Protein AF-A0A947JUJ7-F1 (afdb_monomer_lite)

Sequence (82 aa):
HQMEKALPSKNFIGAPGADGNCSCNICPYMALNTLEKLYTCLRDLEPRIEIEEGLRLQAKRSLDRMLELASGT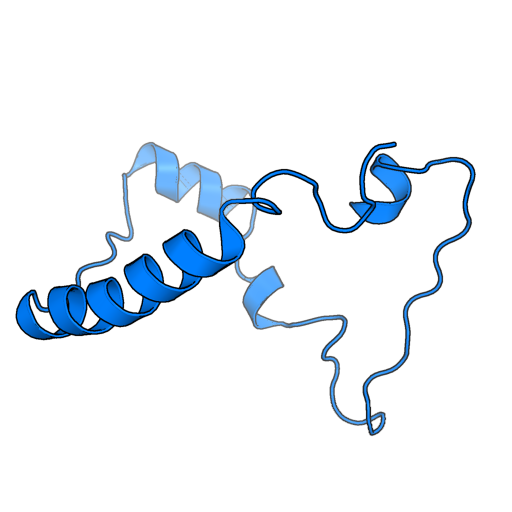IGHGDLGKI

Foldseek 3Di:
DVVCVVPVPDDDDDDAPPVNPDPVVCDVVVVVDDPVNVVCCVVVVDDDDDDDPVVVVVVVVVVVVVCVVCVVPPPLDPVGDD

Secondary structure (DSSP, 8-state):
-HHHHH-TTSPP-PPPPTTSS--TTS-TTGGG--HHHHHHHHHH--S-----HHHHHHHHHHHHHHHHHHTTTTTS-TT---

Structure (mmCIF, N/CA/C/O backbone):
data_AF-A0A947JUJ7-F1
#
_entry.id   AF-A0A947JUJ7-F1
#
loop_
_atom_site.group_PDB
_atom_site.id
_atom_site.type_symbol
_atom_site.label_atom_id
_atom_site.label_alt_id
_atom_site.label_comp_id
_atom_site.label_asym_id
_atom_site.label_entity_id
_atom_site.label_seq_id
_atom_site.pdbx_PDB_ins_code
_atom_site.Cartn_x
_atom_site.Cartn_y
_atom_site.Cartn_z
_atom_site.occupancy
_atom_site.B_iso_or_equiv
_atom_site.auth_seq_id
_atom_site.auth_comp_id
_atom_site.auth_asym_id
_atom_site.auth_atom_id
_atom_site.pdbx_PDB_model_num
ATOM 1 N N . HIS A 1 1 ? 11.845 -6.657 -9.312 1.00 86.88 1 HIS A N 1
ATOM 2 C CA . HIS A 1 1 ? 11.441 -7.862 -8.555 1.00 86.88 1 HIS A CA 1
ATOM 3 C C . HIS A 1 1 ? 10.229 -8.610 -9.105 1.00 86.88 1 HIS A C 1
ATOM 5 O O . HIS A 1 1 ? 10.422 -9.671 -9.673 1.00 86.88 1 HIS A O 1
ATOM 11 N N . GLN A 1 2 ? 8.979 -8.138 -8.938 1.00 88.44 2 GLN A N 1
ATOM 12 C CA . GLN A 1 2 ? 7.797 -8.955 -9.306 1.00 88.44 2 GLN A CA 1
ATOM 13 C C . GLN A 1 2 ? 7.770 -9.332 -10.796 1.00 88.44 2 GLN A C 1
ATOM 15 O O . GLN A 1 2 ? 7.509 -10.481 -11.135 1.00 88.44 2 GLN A O 1
ATOM 20 N N . MET A 1 3 ? 8.137 -8.396 -11.675 1.00 89.12 3 MET A N 1
ATOM 21 C CA . MET A 1 3 ? 8.252 -8.656 -13.114 1.00 89.12 3 MET A CA 1
ATOM 22 C C . MET A 1 3 ? 9.361 -9.673 -13.444 1.00 89.12 3 MET A C 1
ATOM 24 O O . MET A 1 3 ? 9.136 -10.577 -14.242 1.00 89.12 3 MET A O 1
ATOM 28 N N . GLU A 1 4 ? 10.523 -9.585 -12.784 1.00 90.56 4 GLU A N 1
ATOM 29 C CA . GLU A 1 4 ? 11.633 -10.547 -12.938 1.00 90.56 4 GLU A CA 1
ATOM 30 C C . GLU A 1 4 ? 11.242 -11.947 -12.452 1.00 90.56 4 GLU A C 1
ATOM 32 O O . GLU A 1 4 ? 11.584 -12.936 -13.090 1.00 90.56 4 GLU A O 1
ATOM 37 N N . LYS A 1 5 ? 10.482 -12.045 -11.351 1.00 89.19 5 LYS A N 1
ATOM 38 C CA . LYS A 1 5 ? 9.934 -13.319 -10.861 1.00 89.19 5 LYS A CA 1
ATOM 39 C C . LYS A 1 5 ? 8.963 -13.951 -11.853 1.00 89.19 5 LYS A C 1
ATOM 41 O O . LYS A 1 5 ? 8.977 -15.166 -12.014 1.00 89.19 5 LYS A O 1
ATOM 46 N N . ALA A 1 6 ? 8.113 -13.143 -12.481 1.00 88.12 6 ALA A N 1
ATOM 47 C CA . ALA A 1 6 ? 7.129 -13.631 -13.438 1.00 88.12 6 ALA A CA 1
ATOM 48 C C . ALA A 1 6 ? 7.762 -14.038 -14.780 1.00 88.12 6 ALA A C 1
ATOM 50 O O . ALA A 1 6 ? 7.306 -14.990 -15.406 1.00 88.12 6 ALA A O 1
ATOM 51 N N . LEU A 1 7 ? 8.816 -13.343 -15.223 1.00 90.94 7 LEU A N 1
ATOM 52 C CA . LEU A 1 7 ? 9.504 -13.597 -16.493 1.00 90.94 7 LEU A CA 1
ATOM 53 C C . LEU A 1 7 ? 11.034 -13.566 -16.306 1.00 90.94 7 LEU A C 1
ATOM 55 O O . LEU A 1 7 ? 11.683 -12.601 -16.714 1.00 90.94 7 LEU A O 1
ATOM 59 N N . PRO A 1 8 ? 11.642 -14.632 -15.751 1.00 90.88 8 PRO A N 1
ATOM 60 C CA . PRO A 1 8 ? 13.065 -14.653 -15.387 1.00 90.88 8 PRO A CA 1
ATOM 61 C C . PRO A 1 8 ? 14.022 -14.593 -16.585 1.00 90.88 8 PRO A C 1
ATOM 63 O O . PRO A 1 8 ? 15.206 -14.317 -16.425 1.00 90.88 8 PRO A O 1
ATOM 66 N N . SER A 1 9 ? 13.526 -14.853 -17.796 1.00 93.44 9 SER A N 1
ATOM 67 C CA . SER A 1 9 ? 14.304 -14.798 -19.037 1.00 93.44 9 SER A CA 1
ATOM 68 C C . SER A 1 9 ? 14.458 -13.388 -19.612 1.00 93.44 9 SER A C 1
ATOM 70 O O . SER A 1 9 ? 15.229 -13.197 -20.552 1.00 93.44 9 SER A O 1
ATOM 72 N N . LYS A 1 10 ? 13.717 -12.399 -19.101 1.00 91.94 10 LYS A N 1
ATOM 73 C CA . LYS A 1 10 ? 13.760 -11.020 -19.598 1.00 91.94 10 LYS A CA 1
ATOM 74 C C . LYS A 1 10 ? 14.590 -10.139 -18.672 1.00 91.94 10 LYS A C 1
ATOM 76 O O . LYS A 1 10 ? 14.559 -10.292 -17.456 1.00 91.94 10 LYS A O 1
ATOM 81 N N . ASN A 1 11 ? 15.288 -9.175 -19.266 1.00 92.50 11 ASN A N 1
ATOM 82 C CA . ASN A 1 11 ? 15.967 -8.122 -18.524 1.00 92.50 11 ASN A CA 1
ATOM 83 C C . ASN A 1 11 ? 15.020 -6.928 -18.338 1.00 92.50 11 ASN A C 1
ATOM 85 O O . ASN A 1 11 ? 14.544 -6.365 -19.326 1.00 92.50 11 ASN A O 1
ATOM 89 N N . PHE A 1 12 ? 14.751 -6.547 -17.091 1.00 89.62 12 PHE A N 1
ATOM 90 C CA . PHE A 1 12 ? 13.878 -5.423 -16.759 1.00 89.62 12 PHE A CA 1
ATOM 91 C C . PHE A 1 12 ? 14.710 -4.199 -16.385 1.00 89.62 12 PHE A C 1
ATOM 93 O O . PHE A 1 12 ? 15.617 -4.276 -15.563 1.00 89.62 12 PHE A O 1
ATOM 100 N N . ILE A 1 13 ? 14.384 -3.052 -16.981 1.00 87.94 13 ILE A N 1
ATOM 101 C CA . ILE A 1 13 ? 15.090 -1.788 -16.759 1.00 87.94 13 ILE A CA 1
ATOM 102 C C . ILE A 1 13 ? 14.097 -0.800 -16.151 1.00 87.94 13 ILE A C 1
ATOM 104 O O . ILE A 1 13 ? 13.043 -0.537 -16.730 1.00 87.94 13 ILE A O 1
ATOM 108 N N . GLY A 1 14 ? 14.417 -0.273 -14.969 1.00 83.75 14 GLY A N 1
ATOM 109 C CA . GLY A 1 14 ? 13.585 0.720 -14.295 1.00 83.75 14 GLY A CA 1
ATOM 110 C C . GLY A 1 14 ? 13.609 2.054 -15.037 1.00 83.75 14 GLY A C 1
ATOM 111 O O . GLY A 1 14 ? 14.678 2.624 -15.248 1.00 83.75 14 GLY A O 1
ATOM 112 N N . ALA A 1 15 ? 12.437 2.563 -15.413 1.00 82.00 15 ALA A N 1
ATOM 113 C CA . ALA A 1 15 ? 12.329 3.888 -16.010 1.00 82.00 15 ALA A CA 1
ATOM 114 C C . ALA A 1 15 ? 12.668 4.983 -14.975 1.00 82.00 15 ALA A C 1
ATOM 116 O O . ALA A 1 15 ? 12.334 4.827 -13.790 1.00 82.00 15 ALA A O 1
ATOM 117 N N . PRO A 1 16 ? 13.315 6.087 -15.393 1.00 76.62 16 PRO A N 1
ATOM 118 C CA . PRO A 1 16 ? 13.468 7.263 -14.545 1.00 76.62 16 PRO A CA 1
ATOM 119 C C . PRO A 1 16 ? 12.099 7.899 -14.258 1.00 76.62 16 PRO A C 1
ATOM 121 O O . PRO A 1 16 ? 11.132 7.690 -14.992 1.00 76.62 16 PRO A O 1
ATOM 124 N N . GLY A 1 17 ? 12.007 8.678 -13.179 1.00 69.25 17 GLY A N 1
ATOM 125 C CA . GLY A 1 17 ? 10.805 9.459 -12.882 1.00 69.25 17 GLY A CA 1
ATOM 126 C C . GLY A 1 17 ? 10.478 10.452 -13.997 1.00 69.25 17 GLY A C 1
ATOM 127 O O . GLY A 1 17 ? 11.397 10.961 -14.636 1.00 69.25 17 GLY A O 1
ATOM 128 N N . ALA A 1 18 ? 9.187 10.744 -14.192 1.00 66.00 18 ALA A N 1
ATOM 129 C CA . ALA A 1 18 ? 8.663 11.530 -15.319 1.00 66.00 18 ALA A CA 1
ATOM 130 C C . ALA A 1 18 ? 9.436 12.836 -15.599 1.00 66.00 18 ALA A C 1
ATOM 132 O O . ALA A 1 18 ? 9.698 13.137 -16.758 1.00 66.00 18 ALA A O 1
ATOM 133 N N . ASP A 1 19 ? 9.890 13.530 -14.548 1.00 63.97 19 ASP A N 1
ATOM 134 C CA . ASP A 1 19 ? 10.631 14.797 -14.650 1.00 63.97 19 ASP A CA 1
ATOM 135 C C . ASP A 1 19 ? 12.022 14.741 -13.981 1.00 63.97 19 ASP A C 1
ATOM 137 O O . ASP A 1 19 ? 12.592 15.769 -13.621 1.00 63.97 19 ASP A O 1
ATOM 141 N N . GLY A 1 20 ? 12.546 13.543 -13.686 1.00 60.38 20 GLY A N 1
ATOM 142 C CA . GLY A 1 20 ? 13.807 13.345 -12.946 1.00 60.38 20 GLY A CA 1
ATOM 143 C C . GLY A 1 20 ? 13.781 13.757 -11.462 1.00 60.38 20 GLY A C 1
ATOM 144 O O . GLY A 1 20 ? 14.649 13.339 -10.702 1.00 60.38 20 GLY A O 1
ATOM 145 N N . ASN A 1 21 ? 12.770 14.519 -11.035 1.00 61.00 21 ASN A N 1
ATOM 146 C CA . ASN A 1 21 ? 12.617 15.028 -9.669 1.00 61.00 21 ASN A CA 1
ATOM 147 C C . ASN A 1 21 ? 11.686 14.162 -8.795 1.00 61.00 21 ASN A C 1
ATOM 149 O O . ASN A 1 21 ? 11.730 14.239 -7.570 1.00 61.00 21 ASN A O 1
ATOM 153 N N . CYS A 1 22 ? 10.840 13.322 -9.410 1.00 60.88 22 CYS A N 1
ATOM 154 C CA . CYS A 1 22 ? 10.017 12.354 -8.682 1.00 60.88 22 CYS A CA 1
ATOM 155 C C . CYS A 1 22 ? 10.680 10.975 -8.672 1.00 60.88 22 CYS A C 1
ATOM 157 O O . CYS A 1 22 ? 10.729 10.310 -9.705 1.00 60.88 22 CYS A O 1
ATOM 159 N N . SER A 1 23 ? 11.056 10.470 -7.497 1.00 63.41 23 SER A N 1
ATOM 160 C CA . SER A 1 23 ? 11.394 9.051 -7.285 1.00 63.41 23 SER A CA 1
ATOM 161 C C . SER A 1 23 ? 10.140 8.167 -7.295 1.00 63.41 23 SER A C 1
ATOM 163 O O . SER A 1 23 ? 9.931 7.338 -6.419 1.00 63.41 23 SER A O 1
ATOM 165 N N . CYS A 1 24 ? 9.257 8.352 -8.275 1.00 68.62 24 CYS A N 1
ATOM 166 C CA . CYS A 1 24 ? 7.980 7.650 -8.383 1.00 68.62 24 CYS A CA 1
ATOM 167 C C . CYS A 1 24 ? 8.174 6.122 -8.542 1.00 68.62 24 CYS A C 1
ATOM 169 O O . CYS A 1 24 ? 7.301 5.342 -8.170 1.00 68.62 24 CYS A O 1
ATOM 171 N N . ASN A 1 25 ? 9.338 5.687 -9.042 1.00 79.12 25 ASN A N 1
ATOM 172 C CA . ASN A 1 25 ? 9.750 4.280 -9.118 1.00 79.12 25 ASN A CA 1
ATOM 173 C C . ASN A 1 25 ? 10.291 3.716 -7.782 1.00 79.12 25 ASN A C 1
ATOM 175 O O . ASN A 1 25 ? 10.403 2.500 -7.636 1.00 79.12 25 A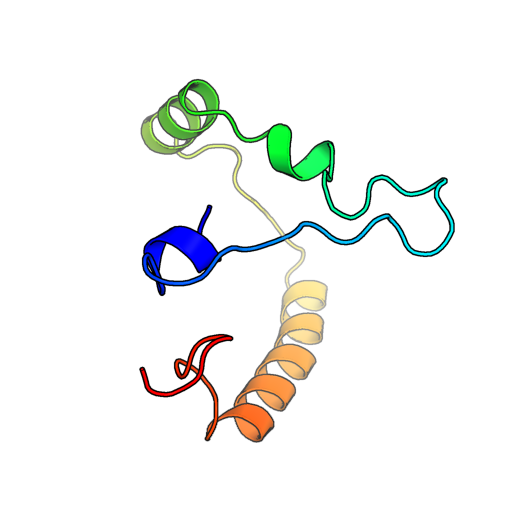SN A O 1
ATOM 179 N N . ILE A 1 26 ? 10.599 4.577 -6.806 1.00 79.69 26 ILE A N 1
ATOM 180 C CA . ILE A 1 26 ? 11.063 4.242 -5.452 1.00 79.69 26 ILE A CA 1
ATOM 181 C C . ILE A 1 26 ? 10.251 5.087 -4.459 1.00 79.69 26 ILE A C 1
ATOM 183 O O . ILE A 1 26 ? 10.736 6.050 -3.864 1.00 79.69 26 ILE A O 1
ATOM 187 N N . CYS A 1 27 ? 8.969 4.748 -4.308 1.00 82.25 27 CYS A 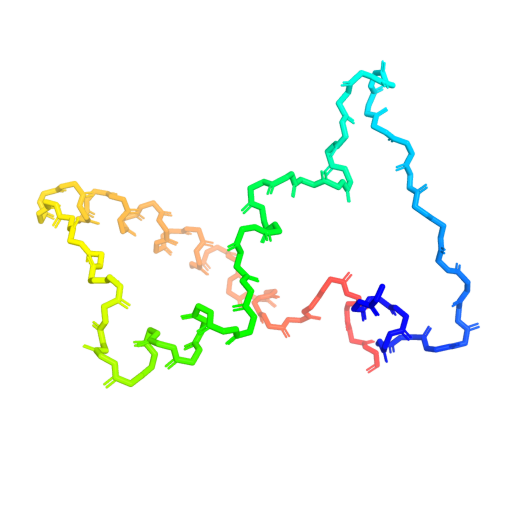N 1
ATOM 188 C CA . CYS A 1 27 ? 8.079 5.461 -3.396 1.00 82.25 27 CYS A CA 1
ATOM 189 C C . CYS A 1 27 ? 8.509 5.238 -1.928 1.00 82.25 27 CYS A C 1
ATOM 191 O O . CYS A 1 27 ? 8.445 4.100 -1.449 1.00 82.25 27 CYS A O 1
ATOM 193 N N . PRO A 1 28 ? 8.883 6.291 -1.174 1.00 85.31 28 PRO A N 1
ATOM 194 C CA . PRO A 1 28 ? 9.361 6.141 0.202 1.00 85.31 28 PRO A CA 1
ATOM 195 C C . PRO A 1 28 ? 8.267 5.640 1.154 1.00 85.31 28 PRO A C 1
ATOM 197 O O . PRO A 1 28 ? 8.560 4.919 2.104 1.00 85.31 28 PRO A O 1
ATOM 200 N N . TYR A 1 29 ? 6.997 5.959 0.883 1.00 89.19 29 TYR A N 1
ATOM 201 C CA . TYR A 1 29 ? 5.874 5.518 1.712 1.00 89.19 29 TYR A CA 1
ATOM 202 C C . TYR A 1 29 ? 5.634 4.008 1.626 1.00 89.19 29 TYR A C 1
ATOM 204 O O . TYR A 1 29 ? 5.274 3.389 2.624 1.00 89.19 29 TYR A O 1
ATOM 212 N N . MET A 1 30 ? 5.889 3.392 0.466 1.00 89.62 30 MET A N 1
ATOM 213 C CA . MET A 1 30 ? 5.769 1.937 0.307 1.00 89.62 30 MET A CA 1
ATOM 214 C C . MET A 1 30 ? 6.790 1.194 1.175 1.00 89.62 30 MET A C 1
ATOM 216 O O . MET A 1 30 ? 6.460 0.169 1.772 1.00 89.62 30 MET A O 1
ATOM 220 N N . ALA A 1 31 ? 8.002 1.746 1.299 1.00 90.06 31 ALA A N 1
ATOM 221 C CA . ALA A 1 31 ? 9.092 1.178 2.090 1.00 90.06 31 ALA A CA 1
ATOM 222 C C . ALA A 1 31 ? 8.880 1.278 3.614 1.00 90.06 31 ALA A C 1
ATOM 224 O O . ALA A 1 31 ? 9.647 0.696 4.378 1.00 90.06 31 ALA A O 1
ATOM 225 N N . LEU A 1 32 ? 7.833 1.972 4.081 1.00 93.31 32 LEU A N 1
ATOM 226 C CA . LEU A 1 32 ? 7.502 2.033 5.508 1.00 93.31 32 LEU A CA 1
ATOM 227 C C . LEU A 1 32 ? 7.000 0.693 6.065 1.00 93.31 32 LEU A C 1
ATOM 229 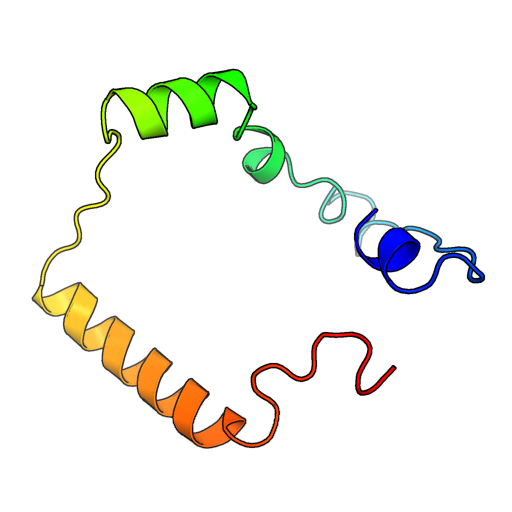O O . LEU A 1 32 ? 7.012 0.524 7.288 1.00 93.31 32 LEU A O 1
ATOM 233 N N . ASN A 1 33 ? 6.571 -0.232 5.201 1.00 95.19 33 ASN A N 1
ATOM 234 C CA . ASN A 1 33 ? 6.097 -1.567 5.565 1.00 95.19 33 ASN A CA 1
ATOM 235 C C . ASN A 1 33 ? 7.278 -2.546 5.649 1.00 95.19 33 ASN A C 1
ATOM 237 O O . ASN A 1 33 ? 7.708 -3.098 4.638 1.00 95.19 33 ASN A O 1
ATOM 241 N N . THR A 1 34 ? 7.809 -2.755 6.856 1.00 96.56 34 THR A N 1
ATOM 242 C CA . THR A 1 34 ? 8.914 -3.696 7.110 1.00 96.56 34 THR A CA 1
ATOM 243 C C . THR A 1 34 ? 8.397 -5.048 7.609 1.00 96.56 34 THR A C 1
ATOM 245 O O . THR A 1 34 ? 7.257 -5.150 8.067 1.00 96.56 34 THR A O 1
ATOM 248 N N . LEU A 1 35 ? 9.227 -6.095 7.552 1.00 97.38 35 LEU A N 1
ATOM 249 C CA . LEU A 1 35 ? 8.847 -7.434 8.028 1.00 97.38 35 LEU A CA 1
ATOM 250 C C . LEU A 1 35 ? 8.529 -7.446 9.527 1.00 97.38 35 LEU A C 1
ATOM 252 O O . LEU A 1 35 ? 7.592 -8.118 9.950 1.00 97.38 35 LEU A O 1
ATOM 256 N N . GLU A 1 36 ? 9.259 -6.664 10.318 1.00 97.75 36 GLU A N 1
ATOM 257 C CA . GLU A 1 36 ? 9.042 -6.526 11.758 1.00 97.75 36 GLU A CA 1
ATOM 258 C C . GLU A 1 36 ? 7.674 -5.904 12.040 1.00 97.75 36 GLU A C 1
ATOM 260 O O . GLU A 1 36 ? 6.930 -6.413 12.877 1.00 97.75 36 GLU A O 1
ATOM 265 N N . LYS A 1 37 ? 7.308 -4.850 11.297 1.00 96.62 37 LYS A N 1
ATOM 266 C CA . LYS A 1 37 ? 5.984 -4.227 11.414 1.00 96.62 37 LYS A CA 1
ATOM 267 C C . LYS A 1 37 ? 4.875 -5.177 10.987 1.00 96.62 37 LYS A C 1
ATOM 269 O O . LYS A 1 37 ? 3.849 -5.235 11.651 1.00 96.62 37 LYS A O 1
ATOM 274 N N . LEU A 1 38 ? 5.067 -5.935 9.906 1.00 96.88 38 LEU A N 1
ATOM 275 C CA . LEU A 1 38 ? 4.081 -6.929 9.472 1.00 96.88 38 LEU A CA 1
ATOM 276 C C . LEU A 1 38 ? 3.883 -8.018 10.531 1.00 96.88 38 LEU A C 1
ATOM 278 O O . LEU A 1 38 ? 2.746 -8.389 10.815 1.00 96.88 38 LEU A O 1
ATOM 282 N N . TYR A 1 39 ? 4.965 -8.482 11.160 1.00 97.69 39 TYR A N 1
ATOM 283 C CA . TYR A 1 39 ? 4.890 -9.429 12.270 1.00 97.69 39 TYR A CA 1
ATOM 284 C C . TYR A 1 39 ? 4.083 -8.866 13.447 1.00 97.69 39 TYR A C 1
ATOM 286 O O . TYR A 1 39 ? 3.157 -9.528 13.915 1.00 97.69 39 TYR A O 1
ATOM 294 N N . THR A 1 40 ? 4.379 -7.641 13.898 1.00 97.94 40 THR A N 1
ATOM 295 C CA . THR A 1 40 ? 3.614 -7.019 14.991 1.00 97.94 40 THR A CA 1
ATOM 296 C C . THR A 1 40 ? 2.157 -6.800 14.602 1.00 97.94 40 THR A C 1
ATOM 298 O O . THR A 1 40 ? 1.277 -7.071 15.412 1.00 97.94 40 THR A O 1
ATOM 301 N N . CYS A 1 41 ? 1.884 -6.414 13.350 1.00 97.56 41 CYS A N 1
ATOM 302 C CA . CYS A 1 41 ? 0.514 -6.216 12.880 1.00 97.56 41 CYS A CA 1
ATOM 303 C C . CYS A 1 41 ? -0.311 -7.505 12.925 1.00 97.56 41 CYS A C 1
ATOM 305 O O . CYS A 1 41 ? -1.473 -7.481 13.314 1.00 97.56 41 CYS A O 1
ATOM 307 N N . LEU A 1 42 ? 0.279 -8.641 12.547 1.00 96.75 42 LEU A N 1
ATOM 308 C CA . LEU A 1 42 ? -0.407 -9.935 12.586 1.00 96.75 42 LEU A CA 1
ATOM 309 C C . LEU A 1 42 ? -0.558 -10.479 14.011 1.00 96.75 42 LEU A C 1
ATOM 311 O O . LEU A 1 42 ? -1.553 -11.139 14.299 1.00 96.75 42 LEU A O 1
ATOM 315 N N . ARG A 1 43 ? 0.414 -10.211 14.893 1.00 97.75 43 ARG A N 1
ATOM 316 C CA . ARG A 1 43 ? 0.373 -10.619 16.304 1.00 97.75 43 ARG A CA 1
ATOM 317 C C . ARG A 1 43 ? -0.694 -9.852 17.085 1.00 97.75 43 ARG A C 1
ATOM 319 O O . ARG A 1 43 ? -1.443 -10.466 17.838 1.00 97.75 43 ARG A O 1
ATOM 326 N N . ASP A 1 44 ? -0.741 -8.536 16.897 1.00 97.62 44 ASP A N 1
ATOM 327 C CA . ASP A 1 44 ? -1.555 -7.629 17.713 1.00 97.62 44 ASP A CA 1
ATOM 328 C C . ASP A 1 44 ? -2.882 -7.251 17.029 1.00 97.62 44 ASP A C 1
ATOM 330 O O . ASP A 1 44 ? -3.762 -6.685 17.669 1.00 97.62 44 ASP A O 1
ATOM 334 N N . LEU A 1 45 ? -3.050 -7.593 15.742 1.00 95.94 45 LEU A N 1
ATOM 335 C CA . LEU A 1 45 ? -4.194 -7.217 14.893 1.00 95.94 45 LEU A CA 1
ATOM 336 C C . LEU A 1 45 ? -4.420 -5.697 14.795 1.00 95.94 45 LEU A C 1
ATOM 338 O O . LE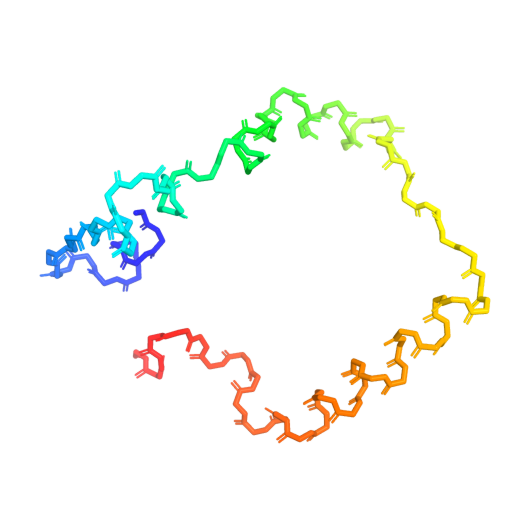U A 1 45 ? -5.534 -5.227 14.554 1.00 95.94 45 LEU A O 1
ATOM 342 N N . GLU A 1 46 ? -3.335 -4.936 14.922 1.00 95.44 46 GLU A N 1
ATOM 343 C CA . GLU A 1 46 ? -3.287 -3.478 14.843 1.00 95.44 46 GLU A CA 1
ATOM 344 C C . GLU A 1 46 ? -2.238 -3.019 13.815 1.00 95.44 46 GLU A C 1
ATOM 346 O O . GLU A 1 46 ? -1.257 -3.720 13.595 1.00 95.44 46 GLU A O 1
ATOM 351 N N . PRO A 1 47 ? -2.384 -1.841 13.187 1.00 95.06 47 PRO A N 1
ATOM 352 C CA . PRO A 1 47 ? -3.471 -0.886 13.364 1.00 95.06 47 PRO A CA 1
ATOM 353 C C . PRO A 1 47 ? -4.734 -1.307 12.604 1.00 95.06 47 PRO A C 1
ATOM 355 O O . PRO A 1 47 ? -4.681 -1.699 11.436 1.00 95.06 47 PRO A O 1
ATOM 358 N N . ARG A 1 48 ? -5.898 -1.170 13.249 1.00 94.69 48 ARG A N 1
ATOM 359 C CA . ARG A 1 48 ? -7.187 -1.300 12.564 1.00 94.69 48 ARG A CA 1
ATOM 360 C C . ARG A 1 48 ? -7.451 -0.046 11.733 1.00 94.69 48 ARG A C 1
ATOM 362 O O . ARG A 1 48 ? -7.323 1.073 12.218 1.00 94.69 48 ARG A O 1
ATOM 369 N N . ILE A 1 49 ? -7.864 -0.248 10.486 1.00 95.56 49 ILE A N 1
ATOM 370 C CA . ILE A 1 49 ? -8.333 0.832 9.618 1.00 95.56 49 ILE A CA 1
ATOM 371 C C . ILE A 1 49 ? -9.837 0.985 9.836 1.00 95.56 49 ILE A C 1
ATOM 373 O O . ILE A 1 49 ? -10.606 0.081 9.509 1.00 95.56 49 ILE A O 1
ATOM 377 N N . GLU A 1 50 ? -10.248 2.125 10.381 1.00 95.75 50 GLU A N 1
ATOM 378 C CA . GLU A 1 50 ? -11.654 2.488 10.560 1.00 95.75 50 GLU A CA 1
ATOM 379 C C . GLU A 1 50 ? -12.014 3.631 9.611 1.00 95.75 50 GLU A C 1
ATOM 381 O O . GLU A 1 50 ? -11.229 4.555 9.393 1.00 95.75 50 GLU A O 1
ATOM 386 N N . ILE A 1 51 ? -13.195 3.544 9.004 1.00 96.31 51 ILE A N 1
ATOM 387 C CA . ILE A 1 51 ? -13.697 4.519 8.035 1.00 96.31 51 ILE A CA 1
ATOM 388 C C . ILE A 1 51 ? -15.153 4.805 8.396 1.00 96.31 51 ILE A C 1
ATOM 390 O O . ILE A 1 51 ? -15.897 3.886 8.730 1.00 96.31 51 ILE A O 1
ATOM 394 N N . GLU A 1 52 ? -15.557 6.072 8.313 1.00 98.00 52 GLU A N 1
ATOM 395 C CA . GLU A 1 52 ? -16.951 6.481 8.500 1.00 98.00 52 GLU A CA 1
ATOM 396 C C . GLU A 1 52 ? -17.862 5.781 7.474 1.00 98.00 52 GLU A C 1
ATOM 398 O O . GLU A 1 52 ? -17.532 5.675 6.290 1.00 98.00 52 GLU A O 1
ATOM 403 N N . GLU A 1 53 ? -18.997 5.258 7.936 1.00 97.44 53 GLU A N 1
ATOM 404 C CA . GLU A 1 53 ? -19.831 4.340 7.157 1.00 97.44 53 GLU A CA 1
ATOM 405 C C . GLU A 1 53 ? -20.444 5.004 5.914 1.00 97.44 53 GLU A C 1
ATOM 407 O O . GLU A 1 53 ? -20.472 4.403 4.837 1.00 97.44 53 GLU A O 1
ATOM 412 N N . GLY A 1 54 ? -20.876 6.261 6.018 1.00 98.00 54 GLY A N 1
ATOM 413 C CA . GLY A 1 54 ? -21.361 7.051 4.890 1.00 98.00 54 GLY A CA 1
ATOM 414 C C . GLY A 1 54 ? -20.304 7.223 3.798 1.00 98.00 54 GLY A C 1
ATOM 415 O O . GLY A 1 54 ? -20.586 6.972 2.621 1.00 98.00 54 GLY A O 1
ATOM 416 N N . LEU A 1 55 ? -19.075 7.586 4.174 1.00 97.50 55 LEU A N 1
ATOM 417 C CA . LEU A 1 55 ? -17.932 7.695 3.268 1.00 97.50 55 LEU A CA 1
ATOM 418 C C . LEU A 1 55 ? -17.582 6.340 2.641 1.00 97.50 55 LEU A C 1
ATOM 420 O O . LEU A 1 55 ? -17.401 6.250 1.423 1.00 97.50 55 LEU A O 1
ATOM 424 N N . ARG A 1 56 ? -17.539 5.272 3.448 1.00 97.88 56 ARG A N 1
ATOM 425 C CA . ARG A 1 56 ? -17.260 3.906 2.984 1.00 97.88 56 ARG A CA 1
ATOM 426 C C . ARG A 1 56 ? -18.267 3.467 1.920 1.00 97.88 56 ARG A C 1
ATOM 428 O O . ARG A 1 56 ? -17.870 2.925 0.888 1.00 97.88 56 ARG A O 1
ATOM 435 N N . LEU A 1 57 ? -19.558 3.721 2.140 1.00 98.12 57 LEU A N 1
ATOM 436 C CA . LEU A 1 57 ? -20.626 3.381 1.197 1.00 98.12 57 LEU A CA 1
ATOM 437 C C . LEU A 1 57 ? -20.528 4.178 -0.106 1.00 98.12 57 LEU A C 1
ATOM 439 O O . LEU A 1 57 ? -20.740 3.614 -1.180 1.00 98.12 57 LEU A O 1
ATOM 443 N N . GLN A 1 58 ? -20.187 5.465 -0.036 1.00 97.75 58 GLN A N 1
ATOM 444 C CA . GLN A 1 58 ? -19.998 6.294 -1.228 1.00 97.75 58 GLN A CA 1
ATOM 445 C C . GLN A 1 58 ? -18.794 5.830 -2.055 1.00 97.75 58 GLN A C 1
ATOM 447 O O . GLN A 1 58 ? -18.927 5.638 -3.263 1.00 97.75 58 GLN A O 1
ATOM 452 N N . ALA A 1 59 ? -17.653 5.565 -1.411 1.00 97.62 59 ALA A N 1
ATOM 453 C CA . ALA A 1 59 ? -16.464 5.040 -2.080 1.00 97.62 59 ALA A CA 1
ATOM 454 C C . ALA A 1 59 ? -16.720 3.659 -2.710 1.00 97.62 59 ALA A C 1
ATOM 456 O O . ALA A 1 59 ? -16.311 3.406 -3.847 1.00 97.62 59 ALA A O 1
ATOM 457 N N . LYS A 1 60 ? -17.461 2.786 -2.009 1.00 97.56 60 LYS A N 1
ATOM 458 C CA . LYS A 1 60 ? -17.825 1.450 -2.498 1.00 97.56 60 LYS A CA 1
ATOM 459 C C . LYS A 1 60 ? -18.598 1.506 -3.818 1.00 97.56 60 LYS A C 1
ATOM 461 O O . LYS A 1 60 ? -18.301 0.712 -4.699 1.00 97.56 60 LYS A O 1
ATOM 466 N N . ARG A 1 61 ? -19.531 2.452 -3.996 1.00 97.56 61 ARG A N 1
ATOM 467 C CA . ARG A 1 61 ? -20.315 2.576 -5.245 1.00 97.56 61 ARG 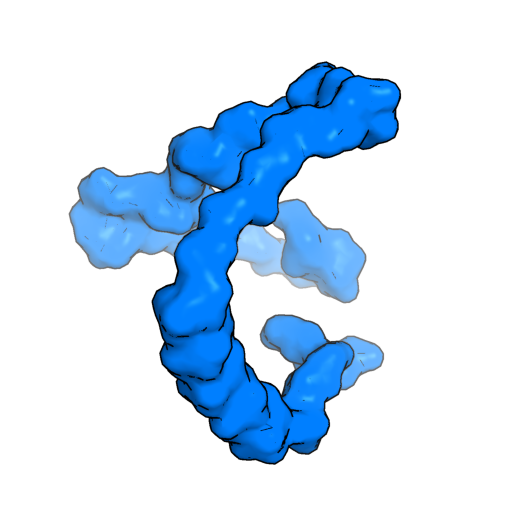A CA 1
ATOM 468 C C . ARG A 1 61 ? -19.425 2.754 -6.477 1.00 97.56 61 ARG A C 1
ATOM 470 O O . ARG A 1 61 ? -19.644 2.099 -7.492 1.00 97.56 61 ARG A O 1
ATOM 477 N N . SER A 1 62 ? -18.417 3.621 -6.383 1.00 97.00 62 SER A N 1
ATOM 478 C CA . SER A 1 62 ? -17.467 3.852 -7.477 1.00 97.00 62 SER A CA 1
ATOM 479 C C . SER A 1 62 ? -16.610 2.616 -7.752 1.00 97.00 62 SER A C 1
ATOM 481 O O . SER A 1 62 ? -16.391 2.263 -8.910 1.00 97.00 62 SER A O 1
ATOM 483 N N . LEU A 1 63 ? -16.160 1.937 -6.691 1.00 94.62 63 LEU A N 1
ATOM 484 C CA . LEU A 1 63 ? -15.363 0.717 -6.803 1.00 94.62 63 LEU A CA 1
ATOM 485 C C . LEU A 1 63 ? -16.159 -0.435 -7.431 1.00 94.62 63 LEU A C 1
ATOM 487 O O . LEU A 1 63 ? -15.664 -1.075 -8.355 1.00 94.62 63 LEU A O 1
ATOM 491 N N . ASP A 1 64 ? -17.394 -0.664 -6.980 1.00 95.12 64 ASP A N 1
ATOM 492 C CA . ASP A 1 64 ? -18.283 -1.694 -7.528 1.00 95.12 64 ASP A CA 1
ATOM 493 C C . ASP A 1 64 ? -18.469 -1.486 -9.037 1.00 95.12 64 ASP A C 1
ATOM 495 O O . ASP A 1 64 ? -18.273 -2.410 -9.825 1.00 95.12 64 ASP A O 1
ATOM 499 N N . ARG A 1 65 ? -18.748 -0.243 -9.460 1.00 95.06 65 ARG A N 1
ATOM 500 C CA . ARG A 1 65 ? -18.940 0.077 -10.878 1.00 95.06 65 ARG A CA 1
ATOM 501 C C . ARG A 1 65 ? -17.683 -0.166 -11.713 1.00 95.06 65 ARG A C 1
ATOM 503 O O . ARG A 1 65 ? -17.781 -0.655 -12.837 1.00 95.06 65 ARG A O 1
ATOM 510 N N . MET A 1 66 ? -16.506 0.170 -11.182 1.00 93.31 66 MET A N 1
ATOM 511 C CA . MET A 1 66 ? -15.228 -0.110 -11.842 1.00 93.31 66 MET A CA 1
ATOM 512 C C . MET A 1 66 ? -15.027 -1.618 -12.034 1.00 93.31 66 MET A C 1
ATOM 514 O O . MET A 1 66 ? -14.648 -2.051 -13.122 1.00 93.31 66 MET A O 1
ATOM 518 N N . LEU A 1 67 ? -15.313 -2.420 -11.004 1.00 91.12 67 LEU A N 1
ATOM 519 C CA . LEU A 1 67 ? -15.155 -3.874 -11.048 1.00 91.12 67 LEU A CA 1
ATOM 520 C C . LEU A 1 67 ? -16.161 -4.547 -11.995 1.00 91.12 67 LEU A C 1
ATOM 522 O O . LEU A 1 67 ? -15.786 -5.477 -12.704 1.00 91.12 67 LEU A O 1
ATOM 526 N N . GLU A 1 68 ? -17.402 -4.058 -12.072 1.00 92.44 68 GLU A N 1
ATOM 527 C CA . GLU A 1 68 ? -18.393 -4.529 -13.054 1.00 92.44 68 GLU A CA 1
ATOM 528 C C . GLU A 1 68 ? -17.886 -4.365 -14.493 1.00 92.44 68 GLU A C 1
ATOM 530 O O . GLU A 1 68 ? -17.949 -5.301 -15.295 1.00 92.44 68 GLU A O 1
ATOM 535 N N . LEU A 1 69 ? -17.352 -3.180 -14.807 1.00 90.38 69 LEU A N 1
ATOM 536 C CA . LEU A 1 69 ? -16.830 -2.852 -16.134 1.00 90.38 69 LEU A CA 1
ATOM 537 C C . LEU A 1 69 ? -15.557 -3.639 -16.468 1.00 90.38 69 LEU A C 1
ATOM 539 O O . LEU A 1 69 ? -15.375 -4.055 -17.610 1.00 90.38 69 LEU A O 1
ATOM 543 N N . ALA A 1 70 ? -14.687 -3.856 -15.480 1.00 86.25 70 ALA A N 1
ATOM 544 C CA . ALA A 1 70 ? -13.422 -4.567 -15.645 1.00 86.25 70 ALA A CA 1
ATOM 545 C C . ALA A 1 70 ? -13.546 -6.097 -15.521 1.00 86.25 70 ALA A C 1
ATOM 547 O O . ALA A 1 70 ? -12.546 -6.795 -15.655 1.00 86.25 70 ALA A O 1
ATOM 548 N N . SER A 1 71 ? -14.742 -6.642 -15.275 1.00 77.88 71 SER A N 1
ATOM 549 C CA . SER A 1 71 ? -14.959 -8.060 -14.934 1.00 77.88 71 SER A CA 1
ATOM 550 C C . SER A 1 71 ? -14.293 -9.071 -15.880 1.00 77.88 71 SER A C 1
ATOM 552 O O . SER A 1 71 ? -13.829 -10.113 -15.423 1.00 77.88 71 SER A O 1
ATOM 554 N N . GLY A 1 72 ? -14.164 -8.751 -17.172 1.00 77.12 72 GLY A N 1
ATOM 555 C CA . GLY A 1 72 ? -13.474 -9.597 -18.153 1.00 77.12 72 GLY A CA 1
ATOM 556 C C . GLY A 1 72 ? -11.941 -9.624 -18.052 1.00 77.12 72 GLY A C 1
ATOM 557 O O . GLY A 1 72 ? -11.327 -10.548 -18.578 1.00 77.12 72 GLY A O 1
ATOM 558 N N . THR A 1 73 ? -11.309 -8.647 -17.394 1.00 72.56 73 THR A N 1
ATOM 559 C CA . THR A 1 73 ? -9.842 -8.519 -17.277 1.00 72.56 73 THR A CA 1
ATOM 560 C C . THR A 1 73 ? -9.319 -8.716 -15.852 1.00 72.56 73 THR A C 1
ATOM 562 O O . THR A 1 73 ? -8.115 -8.902 -15.665 1.00 72.56 73 THR A O 1
ATOM 565 N N . ILE A 1 74 ? -10.195 -8.757 -14.841 1.00 75.44 74 ILE A N 1
ATOM 566 C CA . ILE A 1 74 ? -9.805 -9.021 -13.446 1.00 75.44 74 ILE A CA 1
ATOM 567 C C . ILE A 1 74 ? -9.050 -10.358 -13.353 1.00 75.44 74 ILE A C 1
ATOM 569 O O . ILE A 1 74 ? -9.470 -11.370 -13.910 1.00 75.44 74 ILE A O 1
ATOM 573 N N . GLY A 1 75 ? -7.908 -10.353 -12.661 1.00 69.25 75 GLY A N 1
ATOM 574 C CA . GLY A 1 75 ? -7.102 -11.553 -12.406 1.00 69.25 75 GLY A CA 1
ATOM 575 C C . GLY A 1 75 ? -6.166 -11.986 -13.540 1.00 69.25 75 GLY A C 1
ATOM 576 O O . GLY A 1 75 ? -5.415 -12.936 -13.353 1.00 69.25 75 GLY A O 1
ATOM 577 N N . HIS A 1 76 ? -6.150 -11.289 -14.680 1.00 68.12 76 HIS A N 1
ATOM 578 C CA . HIS A 1 76 ? -5.264 -11.631 -15.802 1.00 68.12 76 HIS A CA 1
ATOM 579 C C . HIS A 1 76 ? -3.811 -11.146 -15.620 1.00 68.12 76 HIS A C 1
ATOM 581 O O . HIS A 1 76 ? -2.947 -11.533 -16.401 1.00 68.12 76 HIS A O 1
ATOM 587 N N . GLY A 1 77 ? -3.540 -10.344 -14.581 1.00 66.56 77 GLY A N 1
ATOM 588 C CA . GLY A 1 77 ? -2.218 -9.793 -14.268 1.00 66.56 77 GLY A CA 1
ATOM 589 C C . GLY A 1 77 ? -1.702 -8.784 -15.304 1.00 66.56 77 GLY A C 1
ATOM 590 O O . GLY A 1 77 ? -2.175 -8.723 -16.436 1.00 66.56 77 GLY A O 1
ATOM 591 N N . ASP A 1 78 ? -0.686 -8.003 -14.931 1.00 66.94 78 ASP A N 1
ATOM 592 C CA . ASP A 1 78 ? -0.108 -6.960 -15.802 1.00 66.94 78 ASP A CA 1
ATOM 593 C C . ASP A 1 78 ? 0.661 -7.529 -17.009 1.00 66.94 78 ASP A C 1
ATOM 595 O O . ASP A 1 78 ? 1.017 -6.805 -17.936 1.00 66.94 78 ASP A O 1
ATOM 599 N N . LEU A 1 79 ? 0.935 -8.836 -16.996 1.00 66.81 79 LEU A N 1
ATOM 600 C CA . LEU A 1 79 ? 1.712 -9.542 -18.016 1.00 66.81 79 LEU A CA 1
ATOM 601 C C . LEU A 1 79 ? 0.836 -10.403 -18.944 1.00 66.81 79 LEU A C 1
ATOM 603 O O . LEU A 1 79 ? 1.368 -11.067 -19.833 1.00 66.81 79 LEU A O 1
ATOM 607 N N . GLY A 1 80 ? -0.492 -10.366 -18.770 1.00 61.19 80 GLY A N 1
ATOM 608 C CA . GLY A 1 80 ? -1.444 -11.165 -19.540 1.00 61.19 80 GLY A CA 1
ATOM 609 C C . GLY A 1 80 ? -1.357 -12.669 -19.249 1.00 61.19 80 GLY A C 1
ATOM 610 O O . GLY A 1 80 ? -0.781 -13.099 -18.250 1.00 61.19 80 GLY A O 1
ATOM 611 N N . LYS A 1 81 ? -1.939 -13.491 -20.136 1.00 57.31 81 LYS A N 1
ATOM 612 C CA . LYS A 1 81 ? -1.780 -14.953 -20.086 1.00 57.31 81 LYS A CA 1
ATOM 613 C C . LYS A 1 81 ? -0.338 -15.304 -20.468 1.00 57.31 81 LYS A C 1
ATOM 615 O O . LYS A 1 81 ? -0.027 -15.340 -21.657 1.00 57.31 81 LYS A O 1
ATOM 620 N N . ILE A 1 82 ? 0.517 -15.503 -19.466 1.00 54.66 82 ILE A N 1
ATOM 621 C CA . ILE A 1 82 ? 1.803 -16.199 -19.625 1.00 54.66 82 ILE A CA 1
ATOM 622 C C . ILE A 1 82 ? 1.519 -17.680 -19.878 1.00 54.66 82 ILE A C 1
ATOM 624 O O . ILE A 1 82 ? 0.638 -18.229 -19.174 1.00 54.66 82 ILE A O 1
#

pLDDT: mean 86.28, std 12.6, range [54.66, 98.12]

Radius of gyration: 18.19 Å; chains: 1; bounding box: 37×31×38 Å